Protein AF-A0A7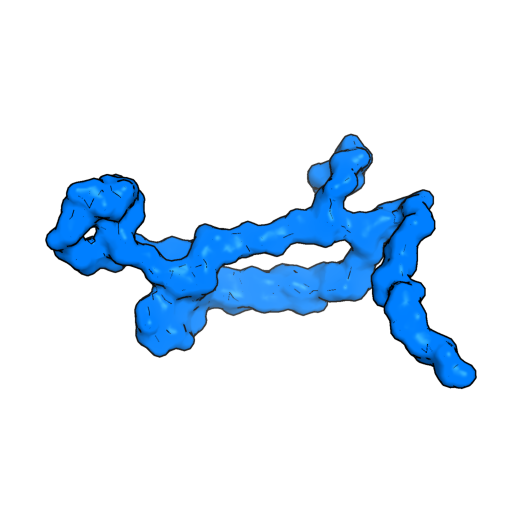W9F2Y2-F1 (afdb_monomer)

Organism: NCBI:txid1843237

Sequence (79 aa):
MLRQMGLPICGMTWYSVTDQIDWDVALRERNGTVNALGLYDLDRNIRSVGSAYRRLIQQWSDTPVLLHGPFSIVGGLES

Structure (mmCIF, N/CA/C/O backbone):
data_AF-A0A7W9F2Y2-F1
#
_entry.id   AF-A0A7W9F2Y2-F1
#
loop_
_atom_site.group_PDB
_atom_site.id
_atom_site.type_symbol
_atom_site.label_atom_id
_atom_site.label_alt_id
_atom_site.label_comp_id
_atom_site.label_asym_id
_atom_site.label_entity_id
_atom_site.label_seq_id
_atom_site.pdbx_PDB_ins_code
_atom_site.Cartn_x
_atom_site.Cartn_y
_atom_site.Cartn_z
_atom_site.occupancy
_atom_site.B_iso_or_equiv
_atom_site.auth_seq_id
_atom_site.auth_comp_id
_atom_site.auth_asym_id
_atom_site.auth_atom_id
_atom_site.pdbx_PDB_model_num
ATOM 1 N N . MET A 1 1 ? 3.454 12.752 -19.005 1.00 61.69 1 MET A N 1
ATOM 2 C CA . MET A 1 1 ? 3.451 14.169 -18.589 1.00 61.69 1 MET A CA 1
ATOM 3 C C . MET A 1 1 ? 4.613 14.530 -17.665 1.00 61.69 1 MET A C 1
ATOM 5 O O . MET A 1 1 ? 5.502 15.197 -18.155 1.00 61.69 1 MET A O 1
ATOM 9 N N . LEU A 1 2 ? 4.724 14.064 -16.412 1.00 69.06 2 LEU A N 1
ATOM 10 C CA . LEU A 1 2 ? 5.798 14.552 -15.512 1.00 69.06 2 LEU A CA 1
ATOM 11 C C . LEU A 1 2 ? 7.237 14.184 -15.937 1.00 69.06 2 LEU A C 1
ATOM 13 O O . LEU A 1 2 ? 8.107 15.047 -15.961 1.00 69.06 2 LEU A O 1
ATOM 17 N N . ARG A 1 3 ? 7.490 12.934 -16.354 1.00 68.12 3 ARG A N 1
ATOM 18 C CA . ARG A 1 3 ? 8.802 12.540 -16.916 1.00 68.12 3 ARG A CA 1
ATOM 19 C C . ARG A 1 3 ? 9.137 13.268 -18.224 1.00 68.12 3 ARG A C 1
ATOM 21 O O . ARG A 1 3 ? 10.295 13.554 -18.492 1.00 68.12 3 ARG A O 1
ATOM 28 N 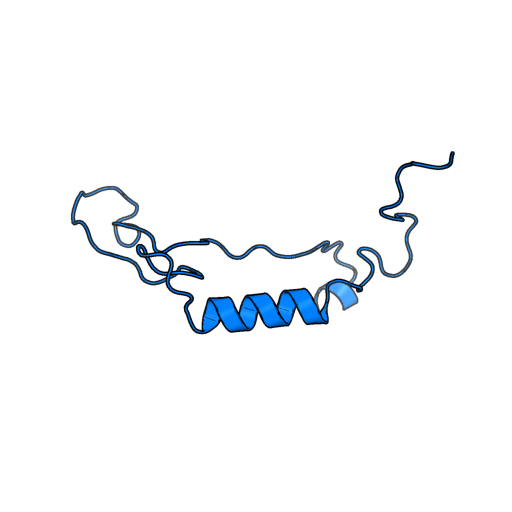N . GLN A 1 4 ? 8.122 13.598 -19.025 1.00 72.31 4 GLN A N 1
ATOM 29 C CA . GLN A 1 4 ? 8.293 14.333 -20.287 1.00 72.31 4 GLN A CA 1
ATOM 30 C C . GLN A 1 4 ? 8.661 15.807 -20.058 1.00 72.31 4 GLN A C 1
ATOM 32 O O . GLN A 1 4 ? 9.169 16.448 -20.967 1.00 72.31 4 GLN A O 1
ATOM 37 N N . MET A 1 5 ? 8.444 16.331 -18.847 1.00 80.88 5 MET A N 1
ATOM 38 C CA . MET A 1 5 ? 8.844 17.683 -18.443 1.00 80.88 5 MET A CA 1
ATOM 39 C C . MET A 1 5 ? 10.291 17.747 -17.917 1.00 80.88 5 MET A C 1
ATOM 41 O O . MET A 1 5 ? 10.705 18.786 -17.415 1.00 80.88 5 MET A O 1
ATOM 45 N N . GLY A 1 6 ? 11.059 16.652 -18.000 1.00 75.88 6 GLY A N 1
ATOM 46 C CA . GLY A 1 6 ? 12.468 16.611 -17.586 1.00 75.88 6 GLY A CA 1
ATOM 47 C C . GLY A 1 6 ? 12.703 16.431 -16.082 1.00 75.88 6 GLY A C 1
ATOM 48 O O . GLY A 1 6 ? 13.845 16.495 -15.638 1.00 75.88 6 GLY A O 1
ATOM 49 N N . LEU A 1 7 ? 11.654 16.183 -15.287 1.00 79.12 7 LEU A N 1
ATOM 50 C CA . LEU A 1 7 ? 11.798 15.908 -13.854 1.00 79.12 7 LEU A CA 1
ATOM 51 C C . LEU A 1 7 ? 12.338 14.480 -13.622 1.00 79.12 7 LEU A C 1
ATOM 53 O O . LEU A 1 7 ? 11.780 13.530 -14.188 1.00 79.12 7 LEU A O 1
ATOM 57 N N . PRO A 1 8 ? 13.368 14.289 -12.770 1.00 76.62 8 PRO A N 1
ATOM 58 C CA . PRO A 1 8 ? 13.988 12.986 -12.520 1.00 76.62 8 PRO A CA 1
ATOM 59 C C . PRO A 1 8 ? 13.130 12.123 -11.579 1.00 76.62 8 PRO A C 1
ATOM 61 O O . PRO A 1 8 ? 13.443 11.929 -10.408 1.00 76.62 8 PRO A O 1
ATOM 64 N N . ILE A 1 9 ? 12.003 11.620 -12.084 1.00 78.56 9 ILE A N 1
ATOM 65 C CA . ILE A 1 9 ? 11.071 10.784 -11.317 1.00 78.56 9 ILE A CA 1
ATOM 66 C C . ILE A 1 9 ? 11.373 9.312 -11.567 1.00 78.56 9 ILE A C 1
ATOM 68 O O . ILE A 1 9 ? 11.069 8.791 -12.639 1.00 78.56 9 ILE A O 1
ATOM 72 N N . CYS A 1 10 ? 11.875 8.613 -10.552 1.00 78.12 10 CYS A N 1
ATOM 73 C CA . CYS A 1 10 ? 12.224 7.196 -10.668 1.00 78.12 10 CYS A CA 1
ATOM 74 C C . CYS A 1 10 ? 11.034 6.246 -10.464 1.00 78.12 10 CYS A C 1
ATOM 76 O O . CYS A 1 10 ? 11.056 5.133 -10.975 1.00 78.12 10 CYS A O 1
ATOM 78 N N . GLY A 1 11 ? 9.966 6.687 -9.794 1.00 81.25 11 GLY A N 1
ATOM 79 C CA . GLY A 1 11 ? 8.793 5.860 -9.508 1.00 81.25 11 GLY A CA 1
ATOM 80 C C . GLY A 1 11 ? 7.776 6.572 -8.618 1.00 81.25 11 GLY A C 1
ATOM 81 O O . GLY A 1 11 ? 7.867 7.781 -8.407 1.00 81.25 11 GLY A O 1
ATOM 82 N N . MET A 1 12 ? 6.810 5.812 -8.102 1.00 87.31 12 MET A N 1
ATOM 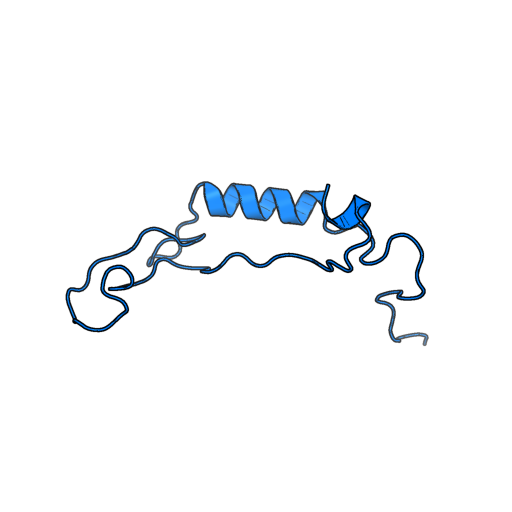83 C CA . MET A 1 12 ? 5.839 6.270 -7.107 1.00 87.31 12 MET A CA 1
ATOM 84 C C . MET A 1 12 ? 5.540 5.155 -6.101 1.00 87.31 12 MET A C 1
ATOM 86 O O . MET A 1 12 ? 5.585 3.975 -6.453 1.00 87.31 12 MET A O 1
ATOM 90 N N . THR A 1 13 ? 5.142 5.535 -4.891 1.00 92.12 13 THR A N 1
ATOM 91 C CA . THR A 1 13 ? 4.693 4.606 -3.849 1.00 92.12 13 THR A CA 1
ATOM 92 C C . THR A 1 13 ? 3.268 4.948 -3.450 1.00 92.12 13 THR A C 1
ATOM 94 O O . THR A 1 13 ? 2.941 6.122 -3.281 1.00 92.12 13 THR A O 1
ATOM 97 N N . TRP A 1 14 ? 2.427 3.928 -3.275 1.00 95.94 14 TRP A N 1
ATOM 98 C CA . TRP A 1 14 ? 1.120 4.103 -2.650 1.00 95.94 14 TRP A CA 1
ATOM 99 C C . TRP A 1 14 ? 1.257 4.030 -1.131 1.00 95.94 14 TRP A C 1
ATOM 101 O O . TRP A 1 14 ? 1.746 3.032 -0.599 1.00 95.94 14 TRP A O 1
ATOM 111 N N . TYR A 1 15 ? 0.806 5.068 -0.432 1.00 95.12 15 TYR A N 1
ATOM 112 C CA . TYR A 1 15 ? 0.665 5.038 1.017 1.00 95.12 15 TYR A CA 1
ATOM 113 C C . TYR A 1 15 ? -0.829 4.971 1.363 1.00 95.12 15 TYR A C 1
ATOM 115 O O . TYR A 1 15 ? -1.570 5.879 0.999 1.00 95.12 15 TYR A O 1
ATOM 123 N N . SER A 1 16 ? -1.327 3.930 2.029 1.00 95.44 16 SER A N 1
ATOM 124 C CA . SER A 1 16 ? -0.636 2.801 2.684 1.00 95.44 16 SER A CA 1
ATOM 125 C C . SER A 1 16 ? -0.959 1.443 2.047 1.00 95.44 16 SER A C 1
ATOM 127 O O . SER A 1 16 ? -1.878 1.302 1.241 1.00 95.44 16 SER A O 1
ATOM 129 N N . VAL A 1 17 ? -0.202 0.405 2.420 1.00 97.38 17 VAL A N 1
ATOM 130 C CA . VAL A 1 17 ? -0.488 -0.974 1.985 1.00 97.38 17 VAL A CA 1
ATOM 131 C C . VAL A 1 17 ? -1.809 -1.472 2.573 1.00 97.38 17 VAL A C 1
ATOM 133 O O . VAL A 1 17 ? -2.605 -2.047 1.839 1.00 97.38 17 VAL A O 1
ATOM 136 N N . THR A 1 18 ? -2.065 -1.222 3.856 1.00 98.25 18 THR A N 1
ATOM 137 C CA . THR A 1 18 ? -3.306 -1.594 4.556 1.00 98.25 18 THR A CA 1
ATOM 138 C C . THR A 1 18 ? -4.106 -0.364 4.958 1.00 98.25 18 THR A C 1
ATOM 140 O O . THR A 1 18 ? -3.557 0.738 5.002 1.00 98.25 18 THR A O 1
ATOM 143 N N . ASP A 1 19 ? -5.379 -0.547 5.294 1.00 98.00 19 ASP A N 1
ATOM 144 C CA . ASP A 1 19 ? -6.190 0.481 5.949 1.00 98.00 19 ASP A CA 1
ATOM 145 C C . ASP A 1 19 ? -5.533 0.993 7.241 1.00 98.00 19 ASP A C 1
ATOM 147 O O . ASP A 1 19 ? -4.681 0.333 7.847 1.00 98.00 19 ASP A O 1
ATOM 151 N N . GLN A 1 20 ? -5.920 2.201 7.644 1.00 97.75 20 GLN A N 1
ATOM 152 C CA . GLN A 1 20 ? -5.354 2.899 8.798 1.00 97.75 20 GLN A CA 1
ATOM 153 C C . GLN A 1 20 ? -6.417 3.063 9.880 1.00 97.75 20 GLN A C 1
ATOM 155 O O . GLN A 1 20 ? -7.605 3.127 9.577 1.00 97.75 20 GLN A O 1
ATOM 160 N N . ILE A 1 21 ? -6.005 3.144 11.141 1.00 97.81 21 ILE A N 1
ATOM 161 C CA . ILE A 1 21 ? -6.916 3.365 12.270 1.00 97.81 21 ILE A CA 1
ATOM 162 C C . ILE A 1 21 ? -6.727 4.798 12.765 1.00 97.81 21 ILE A C 1
ATOM 164 O O . ILE A 1 21 ? -5.589 5.241 12.899 1.00 97.81 21 ILE A O 1
ATOM 168 N N . ASP A 1 22 ? -7.834 5.500 13.015 1.00 97.38 22 ASP A N 1
ATOM 169 C CA . ASP A 1 22 ? -7.881 6.843 13.616 1.00 97.38 22 ASP A CA 1
ATOM 170 C C . ASP A 1 22 ? -7.064 7.913 12.855 1.00 97.38 22 ASP A C 1
ATOM 172 O O . ASP A 1 22 ? -6.582 8.900 13.421 1.00 97.38 22 ASP A O 1
ATOM 176 N N . TRP A 1 23 ? -6.890 7.729 11.542 1.00 96.38 23 TRP A N 1
ATOM 177 C CA . TRP A 1 23 ? -6.141 8.657 10.688 1.00 96.38 23 TRP A CA 1
ATOM 178 C C . TRP A 1 23 ? -6.897 9.9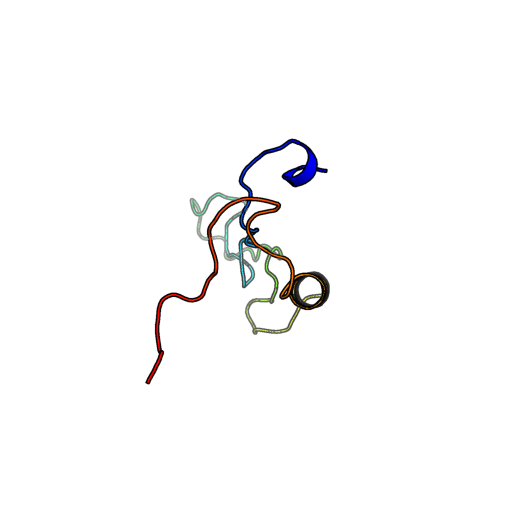68 10.437 1.00 96.38 23 TRP A C 1
ATOM 180 O O . TRP A 1 23 ? -6.286 11.029 10.321 1.00 96.38 23 TRP A O 1
ATOM 190 N N . ASP A 1 24 ? -8.225 9.909 10.427 1.00 96.62 24 ASP A N 1
ATOM 191 C CA . ASP A 1 24 ? -9.148 11.044 10.356 1.00 96.62 24 ASP A CA 1
ATOM 192 C C . ASP A 1 24 ? -8.970 12.033 11.518 1.00 96.62 24 ASP A C 1
ATOM 194 O O . ASP A 1 24 ? -9.109 13.241 11.329 1.00 96.62 24 ASP A O 1
ATOM 198 N N . VAL A 1 25 ? -8.566 11.539 12.692 1.00 97.00 25 VAL A N 1
ATOM 199 C CA . VAL A 1 25 ? -8.250 12.352 13.880 1.00 97.00 25 VAL A CA 1
ATOM 200 C C . VAL A 1 25 ? -6.744 12.533 14.095 1.00 97.00 25 VAL A C 1
ATOM 202 O O . VAL A 1 25 ? -6.301 12.963 15.163 1.00 97.00 25 VAL A O 1
ATOM 205 N N . ALA A 1 26 ? -5.932 12.221 13.080 1.00 96.31 26 ALA A N 1
ATOM 206 C CA . ALA A 1 26 ? -4.472 12.282 13.124 1.00 96.31 26 ALA A CA 1
ATOM 207 C C . ALA A 1 26 ? -3.873 11.557 14.345 1.00 96.31 26 ALA A C 1
ATOM 209 O O . ALA A 1 26 ? -2.925 12.051 14.959 1.00 96.31 26 ALA A O 1
ATOM 210 N N . LEU A 1 27 ? -4.445 10.401 14.707 1.00 95.94 27 LEU A N 1
ATOM 211 C CA . LEU A 1 27 ? -4.006 9.555 15.822 1.00 95.94 27 LEU A CA 1
ATOM 212 C C . LEU A 1 27 ? -4.081 10.232 17.210 1.00 95.94 27 LEU A C 1
ATOM 214 O O . LEU A 1 27 ? -3.442 9.768 18.154 1.00 95.94 27 LEU A O 1
ATOM 218 N N . ARG A 1 28 ? -4.823 11.342 17.353 1.00 97.62 28 ARG A N 1
ATOM 219 C CA . ARG A 1 28 ? -4.934 12.099 18.619 1.00 97.62 28 ARG A CA 1
ATOM 220 C C . ARG A 1 28 ? -5.897 11.479 19.624 1.00 97.62 28 ARG A C 1
ATOM 222 O O . ARG A 1 28 ? -5.777 11.726 20.821 1.00 97.62 28 ARG A O 1
ATOM 229 N N . GLU A 1 29 ? -6.843 10.696 19.132 1.00 96.69 29 GLU A N 1
ATOM 230 C CA . GLU A 1 29 ? -7.883 10.037 19.911 1.00 96.69 29 GLU A CA 1
ATOM 231 C C . GLU A 1 29 ? -7.901 8.552 19.557 1.00 96.69 29 GLU A C 1
ATOM 233 O O . GLU A 1 29 ? -7.490 8.165 18.463 1.00 96.69 29 GLU A O 1
ATOM 238 N N . ARG A 1 30 ? -8.372 7.715 20.486 1.00 96.12 30 ARG A N 1
ATOM 239 C CA . ARG A 1 30 ? -8.492 6.268 20.282 1.00 96.12 30 ARG A CA 1
ATOM 240 C C . ARG A 1 30 ? -9.952 5.908 20.021 1.00 96.12 30 ARG A C 1
ATOM 242 O O . ARG A 1 30 ? -10.630 5.408 20.919 1.00 96.12 30 ARG A O 1
ATOM 249 N N . ASN A 1 31 ? -10.410 6.169 18.803 1.00 97.19 31 ASN A N 1
ATOM 250 C CA . ASN A 1 31 ? -11.798 5.945 18.396 1.00 97.19 31 ASN A CA 1
ATOM 251 C C . ASN A 1 31 ? -11.988 4.562 17.749 1.00 97.19 31 ASN A C 1
ATOM 253 O O . ASN A 1 31 ? -13.093 4.022 17.765 1.00 97.19 31 ASN A O 1
ATOM 257 N N . GLY A 1 32 ? -10.911 3.945 17.250 1.00 97.38 32 GLY A N 1
ATOM 258 C CA . GLY A 1 32 ? -10.963 2.667 16.541 1.00 97.38 32 GLY A CA 1
ATOM 259 C C . GLY A 1 32 ? -11.568 2.774 15.138 1.00 97.38 32 GLY A C 1
ATOM 260 O O . GLY A 1 32 ? -11.960 1.759 14.563 1.00 97.38 32 GLY A O 1
ATOM 261 N N . THR A 1 33 ? -11.654 3.982 14.581 1.00 98.12 33 THR A N 1
ATOM 262 C CA . THR A 1 33 ? -12.247 4.240 13.269 1.00 98.12 33 THR A CA 1
ATOM 263 C C . THR A 1 33 ? -11.319 3.740 12.170 1.00 98.12 33 THR A C 1
ATOM 265 O O . THR A 1 33 ? -10.179 4.189 12.034 1.00 98.12 33 THR A O 1
ATOM 268 N N . VAL A 1 34 ? -11.813 2.822 11.339 1.00 98.00 34 VAL A N 1
ATOM 269 C CA . VAL A 1 34 ? -11.064 2.320 10.183 1.00 98.00 34 VAL A CA 1
ATOM 270 C C . VAL A 1 34 ? -11.198 3.291 9.013 1.00 98.00 34 VAL A C 1
ATOM 272 O O . VAL A 1 34 ? -12.288 3.550 8.507 1.00 98.00 34 VAL A O 1
ATOM 275 N N . ASN A 1 35 ? -10.059 3.779 8.540 1.00 97.69 35 ASN A N 1
ATOM 276 C CA . ASN A 1 35 ? -9.910 4.608 7.357 1.00 97.69 35 ASN A CA 1
ATOM 277 C C . ASN A 1 35 ? -9.526 3.716 6.166 1.00 97.69 35 ASN A C 1
ATOM 279 O O . ASN A 1 35 ? -8.378 3.277 6.039 1.00 97.69 35 ASN A O 1
ATOM 283 N N . ALA A 1 36 ? -10.507 3.455 5.297 1.00 96.81 36 ALA A N 1
ATOM 284 C CA . ALA A 1 36 ? -10.462 2.507 4.177 1.00 96.81 36 ALA A CA 1
ATOM 285 C C . ALA A 1 36 ? -9.628 2.982 2.962 1.00 96.81 36 ALA A C 1
ATOM 287 O O . ALA A 1 36 ? -10.124 3.043 1.836 1.00 96.81 36 ALA A O 1
ATOM 288 N N . LEU A 1 37 ? -8.377 3.382 3.202 1.00 96.19 37 LEU A N 1
ATOM 289 C CA . LEU A 1 37 ? -7.488 4.038 2.232 1.00 96.19 37 LEU A CA 1
ATOM 290 C C . LEU A 1 37 ? -6.327 3.138 1.758 1.00 96.19 37 LEU A C 1
ATOM 292 O O . LEU A 1 37 ? -5.484 3.576 0.969 1.00 96.19 37 LEU A O 1
ATOM 296 N N . GLY A 1 38 ? -6.260 1.892 2.237 1.00 97.75 38 GLY A N 1
ATOM 297 C CA . GLY A 1 38 ? -5.205 0.946 1.888 1.00 97.75 38 GLY A CA 1
ATOM 298 C C . GLY A 1 38 ? -5.343 0.342 0.489 1.00 97.75 38 GLY A C 1
ATOM 299 O O . GLY A 1 38 ? -6.398 0.387 -0.145 1.00 97.75 38 GLY A O 1
ATOM 300 N N . LEU A 1 39 ? -4.276 -0.307 0.012 1.00 98.50 39 LEU A N 1
ATOM 301 C CA . LEU A 1 39 ? -4.377 -1.263 -1.103 1.00 98.50 39 LEU A CA 1
ATOM 302 C C . LEU A 1 39 ? -5.112 -2.549 -0.687 1.00 98.50 39 LEU A C 1
ATOM 304 O O . LEU A 1 39 ? -5.737 -3.209 -1.521 1.00 98.50 39 LEU A O 1
ATOM 308 N N . TYR A 1 40 ? -5.030 -2.879 0.599 1.00 98.62 40 TYR A N 1
ATOM 309 C CA . TYR A 1 40 ? -5.692 -3.982 1.279 1.00 98.62 40 TYR A CA 1
ATOM 310 C C . TYR A 1 40 ? -6.479 -3.451 2.478 1.00 98.62 40 TYR A C 1
ATOM 312 O O . TYR A 1 40 ? -6.119 -2.422 3.053 1.00 98.62 40 TYR A O 1
ATOM 320 N N . ASP A 1 41 ? -7.526 -4.162 2.877 1.00 98.38 41 ASP A N 1
ATOM 321 C CA . ASP A 1 41 ? -8.149 -3.938 4.182 1.00 98.38 41 ASP A CA 1
ATOM 322 C C . ASP A 1 41 ? -7.285 -4.491 5.340 1.00 98.38 41 ASP A C 1
ATOM 324 O O . ASP A 1 41 ? -6.165 -4.976 5.132 1.00 98.38 41 ASP A O 1
ATOM 328 N N .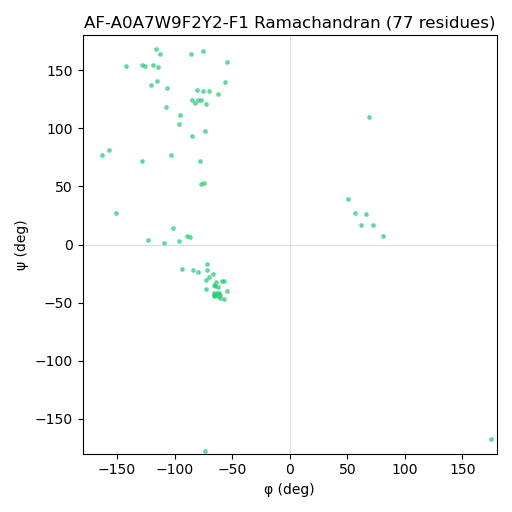 LEU A 1 42 ? -7.783 -4.389 6.577 1.00 98.00 42 LEU A N 1
ATOM 329 C CA . LEU A 1 42 ? -7.077 -4.883 7.770 1.00 98.00 42 LEU A CA 1
ATOM 330 C C . LEU A 1 42 ? -6.945 -6.417 7.809 1.00 98.00 42 LEU A C 1
ATOM 332 O O . LEU A 1 42 ? -5.981 -6.925 8.383 1.00 98.00 42 LEU A O 1
ATOM 336 N N . ASP A 1 43 ? -7.845 -7.139 7.142 1.00 98.12 43 ASP A N 1
ATOM 337 C CA . ASP A 1 43 ? -7.843 -8.603 7.034 1.00 98.12 43 ASP A CA 1
ATOM 338 C C . ASP A 1 43 ? -7.025 -9.107 5.832 1.00 98.12 43 ASP A C 1
ATOM 340 O O . ASP A 1 43 ? -6.974 -10.306 5.555 1.00 98.12 43 ASP A O 1
ATOM 344 N N . ARG A 1 44 ? -6.315 -8.200 5.143 1.00 96.69 44 ARG A N 1
ATOM 345 C CA . ARG A 1 44 ? -5.474 -8.475 3.966 1.00 96.69 44 ARG A CA 1
ATOM 346 C C . ARG A 1 44 ? -6.262 -8.931 2.738 1.00 96.69 44 ARG A C 1
ATOM 348 O O . ARG A 1 44 ? -5.693 -9.569 1.849 1.00 96.69 44 ARG A O 1
ATOM 355 N N . ASN A 1 45 ? -7.527 -8.544 2.620 1.00 98.19 45 ASN A N 1
ATOM 356 C CA . ASN A 1 45 ? -8.258 -8.678 1.368 1.00 98.19 45 ASN A CA 1
ATOM 357 C C . ASN A 1 45 ? -7.893 -7.520 0.438 1.00 98.19 45 ASN A C 1
ATOM 359 O O . ASN A 1 45 ? -7.852 -6.353 0.835 1.00 98.19 45 ASN A O 1
ATOM 363 N N . ILE A 1 46 ? -7.599 -7.844 -0.822 1.00 98.19 46 ILE A N 1
ATOM 364 C CA . ILE A 1 46 ? -7.206 -6.844 -1.814 1.00 98.19 46 ILE A CA 1
ATOM 365 C C . ILE A 1 46 ? -8.398 -5.958 -2.191 1.00 98.19 46 ILE A C 1
ATOM 367 O O . ILE A 1 46 ? -9.477 -6.449 -2.523 1.00 98.19 46 ILE A O 1
ATOM 371 N N . ARG A 1 47 ? -8.195 -4.639 -2.201 1.00 97.94 47 ARG A N 1
ATOM 372 C CA . ARG A 1 47 ? -9.184 -3.674 -2.700 1.00 97.94 47 ARG A CA 1
ATOM 373 C C . ARG A 1 47 ? -9.051 -3.502 -4.217 1.00 97.94 47 ARG A C 1
ATOM 375 O O . ARG A 1 47 ? -8.027 -3.830 -4.824 1.00 97.94 47 ARG A O 1
ATOM 382 N N . SER A 1 48 ? -10.069 -2.922 -4.853 1.00 97.88 48 SER A N 1
ATOM 383 C CA . SER A 1 48 ? -10.040 -2.605 -6.292 1.00 97.88 48 SER A CA 1
ATOM 384 C C . SER A 1 48 ? -8.817 -1.759 -6.678 1.00 97.88 48 SER A C 1
ATOM 386 O O . SER A 1 48 ? -8.165 -2.036 -7.686 1.00 97.88 48 SER A O 1
ATOM 388 N N . VAL A 1 49 ? -8.441 -0.794 -5.831 1.00 97.44 49 VAL A N 1
ATOM 389 C CA . VAL A 1 49 ? -7.235 0.029 -6.005 1.00 97.44 49 VAL A CA 1
ATOM 390 C C . VAL A 1 49 ? -5.941 -0.788 -5.916 1.00 97.44 49 VAL A C 1
ATOM 392 O O . VAL A 1 49 ? -5.030 -0.554 -6.704 1.00 97.44 49 VAL A O 1
ATOM 395 N N . GLY A 1 50 ? -5.878 -1.813 -5.058 1.00 97.81 50 GLY A N 1
ATOM 396 C CA . GLY A 1 50 ? -4.766 -2.767 -4.999 1.00 97.81 50 GLY A CA 1
ATOM 397 C C . GLY A 1 50 ? -4.578 -3.525 -6.310 1.00 97.81 50 GLY A C 1
ATOM 398 O O . GLY A 1 50 ? -3.462 -3.644 -6.819 1.00 97.81 50 GLY A O 1
ATOM 399 N N . SER A 1 51 ? -5.683 -3.969 -6.912 1.00 98.12 51 SER A N 1
ATOM 400 C CA . SER A 1 51 ? -5.662 -4.637 -8.219 1.00 98.12 51 SER A CA 1
ATOM 401 C C . SER A 1 51 ? -5.217 -3.692 -9.340 1.00 98.12 51 SER A C 1
ATOM 403 O O . SER A 1 51 ? -4.404 -4.068 -10.188 1.00 98.12 51 SER A O 1
ATOM 405 N N . ALA A 1 52 ? -5.695 -2.444 -9.326 1.00 97.38 52 ALA A N 1
ATOM 406 C CA . ALA A 1 52 ? -5.280 -1.422 -10.283 1.00 97.38 52 ALA A CA 1
ATOM 407 C C . ALA A 1 52 ? -3.790 -1.066 -10.139 1.00 97.38 52 ALA A C 1
ATOM 409 O O . ALA A 1 52 ? -3.078 -0.995 -11.140 1.00 97.38 52 ALA A O 1
ATOM 410 N N . TYR A 1 53 ? -3.298 -0.913 -8.907 1.00 96.44 53 TYR A N 1
ATOM 411 C CA . TYR A 1 53 ? -1.893 -0.629 -8.623 1.00 96.44 53 TYR A CA 1
ATOM 412 C C . TYR A 1 53 ? -0.979 -1.774 -9.074 1.00 96.44 53 TYR A C 1
ATOM 414 O O . TYR A 1 53 ? 0.035 -1.532 -9.726 1.00 96.44 53 TYR A O 1
ATOM 422 N N . ARG A 1 54 ? -1.378 -3.033 -8.840 1.00 95.81 54 ARG A N 1
ATOM 423 C CA . ARG A 1 54 ? -0.666 -4.210 -9.362 1.00 95.81 54 ARG A CA 1
ATOM 424 C C . ARG A 1 54 ? -0.557 -4.177 -10.886 1.00 95.81 54 ARG A C 1
ATOM 426 O O . ARG A 1 54 ? 0.528 -4.395 -11.419 1.00 95.81 54 ARG A O 1
ATOM 433 N N . ARG A 1 55 ? -1.660 -3.883 -11.582 1.00 96.00 55 ARG A N 1
ATOM 434 C CA . ARG A 1 55 ? -1.670 -3.757 -13.047 1.00 96.00 55 ARG A CA 1
ATOM 435 C C . ARG A 1 55 ? -0.749 -2.632 -13.519 1.00 96.00 55 ARG A C 1
A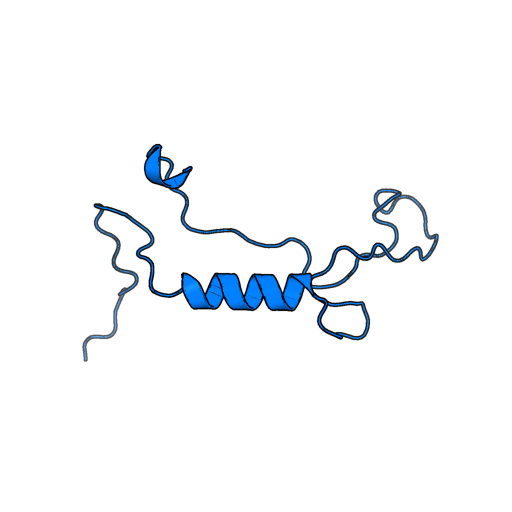TOM 437 O O . ARG A 1 55 ? -0.026 -2.817 -14.492 1.00 96.00 55 ARG A O 1
ATOM 444 N N . LEU A 1 56 ? -0.756 -1.494 -12.826 1.00 93.25 56 LEU A N 1
ATOM 445 C CA . LEU A 1 56 ? 0.120 -0.366 -13.133 1.00 93.25 56 LEU A CA 1
ATOM 446 C C . LEU A 1 56 ? 1.595 -0.746 -12.963 1.00 93.25 56 LEU A C 1
ATOM 448 O O . LEU A 1 56 ? 2.388 -0.473 -13.848 1.00 93.25 56 LEU A O 1
ATOM 452 N N . ILE A 1 57 ? 1.979 -1.443 -11.894 1.00 92.00 57 ILE A N 1
ATOM 453 C CA . ILE A 1 57 ? 3.368 -1.908 -11.746 1.00 92.00 57 ILE A CA 1
ATOM 454 C C . ILE A 1 57 ? 3.755 -2.851 -12.893 1.00 92.00 57 ILE A C 1
ATOM 456 O O . ILE A 1 57 ? 4.807 -2.674 -13.496 1.00 92.00 57 ILE A O 1
ATOM 460 N N . GLN A 1 58 ? 2.894 -3.813 -13.236 1.00 92.50 58 GLN A N 1
ATOM 461 C CA . GLN A 1 58 ? 3.159 -4.780 -14.309 1.00 92.50 58 GLN A CA 1
ATOM 462 C C . GLN A 1 58 ? 3.320 -4.127 -15.686 1.00 92.50 58 GLN A C 1
ATOM 464 O O . GLN A 1 58 ? 4.120 -4.582 -16.490 1.00 92.50 58 GLN A O 1
ATOM 469 N N . GLN A 1 59 ? 2.561 -3.072 -15.977 1.00 90.19 59 GLN A N 1
ATOM 470 C CA . GLN A 1 59 ? 2.641 -2.381 -17.266 1.00 90.19 59 GLN A CA 1
ATOM 471 C C . GLN A 1 59 ? 3.923 -1.559 -17.437 1.00 90.19 59 GLN A C 1
ATOM 473 O O . GLN A 1 59 ? 4.291 -1.243 -18.564 1.00 90.19 59 GLN A O 1
ATOM 478 N N . TRP A 1 60 ? 4.573 -1.183 -16.335 1.00 84.56 60 TRP A N 1
ATOM 479 C CA . TRP A 1 60 ? 5.677 -0.224 -16.340 1.00 84.56 60 TRP A CA 1
ATOM 480 C C . TRP A 1 60 ? 6.970 -0.788 -15.737 1.00 84.56 60 TRP A C 1
ATOM 482 O O . TRP A 1 60 ? 7.956 -0.056 -15.662 1.00 84.56 60 TRP A O 1
ATOM 492 N N . SER A 1 61 ? 7.000 -2.069 -15.350 1.00 83.19 61 SER A N 1
ATOM 493 C CA . SER A 1 61 ? 8.172 -2.731 -14.752 1.00 83.19 61 SER A CA 1
ATOM 494 C C . SER A 1 61 ? 9.413 -2.675 -15.636 1.00 83.19 61 SER A C 1
ATOM 496 O O . SER A 1 61 ? 10.524 -2.579 -15.126 1.00 83.19 61 SER A O 1
ATOM 498 N N . ASP A 1 62 ? 9.211 -2.669 -16.952 1.00 81.31 62 ASP A N 1
ATOM 499 C CA . ASP A 1 62 ? 10.290 -2.718 -17.940 1.00 81.31 62 ASP A CA 1
ATOM 500 C C . ASP A 1 62 ? 10.674 -1.314 -18.439 1.00 81.31 62 ASP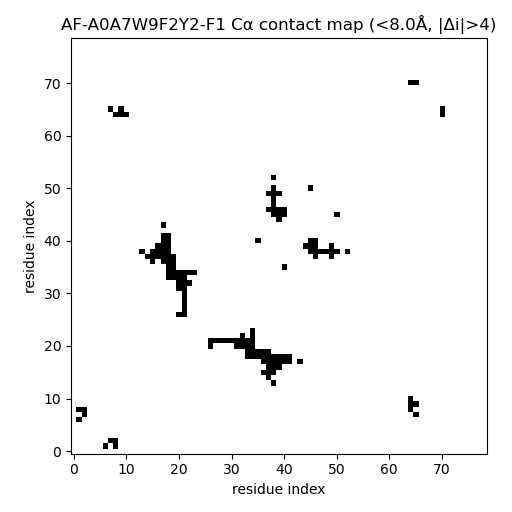 A C 1
ATOM 502 O O . ASP A 1 62 ? 11.509 -1.156 -19.329 1.00 81.31 62 ASP A O 1
ATOM 506 N N . THR A 1 63 ? 10.053 -0.264 -17.885 1.00 76.06 63 THR A N 1
ATOM 507 C CA . THR A 1 63 ? 10.336 1.119 -18.280 1.00 76.06 63 THR A CA 1
ATOM 508 C C . THR A 1 63 ? 11.653 1.587 -17.656 1.00 76.06 63 THR A C 1
ATOM 510 O O . THR A 1 63 ? 11.771 1.600 -16.427 1.00 76.06 63 THR A O 1
ATOM 513 N N . PRO A 1 64 ? 12.623 2.065 -18.458 1.00 71.56 64 PRO A N 1
ATOM 514 C CA . PRO A 1 64 ? 13.877 2.596 -17.940 1.00 71.56 64 PRO A CA 1
ATOM 515 C C . PRO A 1 64 ? 13.654 3.737 -16.943 1.00 71.56 64 PRO A C 1
ATOM 517 O O . PRO A 1 64 ? 12.800 4.611 -17.129 1.00 71.56 64 PRO A O 1
ATOM 520 N N . VAL A 1 65 ? 14.448 3.760 -15.873 1.00 68.06 65 VAL A N 1
ATOM 521 C CA . VAL A 1 65 ? 14.381 4.814 -14.848 1.00 68.06 65 VAL A CA 1
ATOM 522 C C . VAL A 1 65 ? 14.793 6.175 -15.423 1.00 68.06 65 VAL A C 1
ATOM 524 O O . VAL A 1 65 ? 14.177 7.185 -15.088 1.00 68.06 65 VAL A O 1
ATOM 527 N N . LEU A 1 66 ? 15.756 6.200 -16.348 1.00 65.69 66 LEU A N 1
ATOM 528 C CA . LEU A 1 66 ? 16.198 7.399 -17.062 1.00 65.69 66 LEU A CA 1
ATOM 529 C C . LEU A 1 66 ? 15.898 7.287 -18.559 1.00 65.69 66 LEU A C 1
ATOM 531 O O . LEU A 1 66 ? 16.087 6.232 -19.155 1.00 65.69 66 LEU A O 1
ATOM 535 N N . LEU A 1 67 ? 15.475 8.399 -19.169 1.00 57.00 67 LEU A N 1
ATOM 536 C CA . LEU A 1 67 ? 15.178 8.467 -20.603 1.00 57.00 67 LEU A CA 1
ATOM 537 C C . LEU A 1 67 ? 16.466 8.448 -21.457 1.00 57.00 67 LEU A C 1
ATOM 539 O O . LEU A 1 67 ? 16.482 7.788 -22.489 1.00 57.00 67 LEU A O 1
ATOM 543 N N . HIS A 1 68 ? 17.540 9.130 -21.010 1.00 54.25 68 HIS A N 1
ATOM 544 C CA . HIS A 1 68 ? 18.808 9.313 -21.755 1.00 54.25 68 HIS A CA 1
ATOM 545 C C . HIS A 1 68 ? 20.078 9.482 -20.873 1.00 54.25 68 HIS A C 1
ATOM 547 O O . HIS A 1 68 ? 21.026 10.145 -21.284 1.00 54.25 68 HIS A O 1
ATOM 553 N N . GLY A 1 69 ? 20.121 8.939 -19.650 1.00 52.19 69 GLY A N 1
ATOM 554 C CA . GLY A 1 69 ? 21.273 9.079 -18.734 1.00 52.19 69 GLY A CA 1
ATOM 555 C C . GLY A 1 69 ? 21.914 7.734 -18.368 1.00 52.19 69 GLY A C 1
ATOM 556 O O . GLY A 1 69 ? 21.214 6.720 -18.412 1.00 52.19 69 GLY A O 1
ATOM 557 N N . PRO A 1 70 ? 23.211 7.686 -17.997 1.00 48.00 70 PRO A N 1
ATOM 558 C CA . PRO A 1 70 ? 23.865 6.438 -17.630 1.00 48.00 70 PRO A CA 1
ATOM 559 C C . PRO A 1 70 ? 23.363 6.004 -16.252 1.00 48.00 70 PRO A C 1
ATOM 561 O O . PRO A 1 70 ? 23.823 6.510 -15.239 1.00 48.00 70 PRO A O 1
ATOM 564 N N . PHE A 1 71 ? 22.390 5.098 -16.211 1.00 49.25 71 PHE A N 1
ATOM 565 C CA . PHE A 1 71 ? 22.079 4.305 -15.022 1.00 49.25 71 PHE A CA 1
ATOM 566 C C . PHE A 1 71 ? 21.362 3.028 -15.464 1.00 49.25 71 PHE A C 1
ATOM 568 O O . PHE A 1 71 ? 20.135 2.919 -15.459 1.00 49.25 71 PHE A O 1
ATOM 575 N N . SER A 1 72 ? 22.157 2.054 -15.900 1.00 47.34 72 SER A N 1
ATOM 576 C CA . SER A 1 72 ? 21.764 0.653 -15.843 1.00 47.34 72 SER A CA 1
ATOM 577 C C . SER A 1 72 ? 21.563 0.287 -14.368 1.00 47.34 72 SER A C 1
ATOM 579 O O . SER A 1 72 ? 22.456 0.501 -13.550 1.00 47.34 72 SER A O 1
ATOM 581 N N . ILE A 1 73 ? 20.428 -0.316 -14.000 1.00 48.84 73 ILE A N 1
ATOM 582 C CA . ILE A 1 73 ? 20.320 -1.058 -12.726 1.00 48.84 73 ILE A CA 1
ATOM 583 C C . ILE A 1 73 ? 21.007 -2.420 -12.910 1.00 48.84 73 ILE A C 1
ATOM 585 O O . ILE A 1 73 ? 20.428 -3.478 -12.710 1.00 48.84 73 ILE A O 1
ATOM 589 N N . VAL A 1 74 ? 22.250 -2.395 -13.385 1.00 43.75 74 VAL A N 1
ATOM 590 C CA . VAL A 1 74 ? 23.127 -3.562 -13.466 1.00 43.75 74 VAL A CA 1
ATOM 591 C C . VAL A 1 74 ? 24.428 -3.147 -12.805 1.00 43.75 74 VAL A C 1
ATOM 593 O O . VAL A 1 74 ? 25.435 -2.867 -13.445 1.00 43.75 74 VAL A O 1
ATOM 596 N N . GLY A 1 75 ? 24.362 -3.028 -11.484 1.00 39.34 75 GLY A N 1
ATOM 597 C CA . GLY A 1 75 ? 25.540 -3.111 -10.643 1.00 39.34 75 GLY A CA 1
ATOM 598 C C . GLY A 1 75 ? 25.807 -4.581 -10.353 1.00 39.34 75 GLY A C 1
ATOM 599 O O . GLY A 1 75 ? 25.224 -5.112 -9.418 1.00 39.34 75 GLY A O 1
ATOM 600 N N . GLY A 1 76 ? 26.662 -5.198 -11.174 1.00 41.38 76 GLY A N 1
ATOM 601 C CA . GLY A 1 76 ? 27.498 -6.349 -10.827 1.00 41.38 76 GLY A CA 1
ATOM 602 C C . GLY A 1 76 ? 26.807 -7.688 -10.567 1.00 41.38 76 GLY A C 1
ATOM 603 O O . GLY A 1 76 ? 26.225 -7.896 -9.513 1.00 41.38 76 GLY A O 1
ATOM 604 N N . LEU A 1 77 ? 26.999 -8.626 -11.493 1.00 39.06 77 LEU A N 1
ATOM 605 C CA . LEU A 1 77 ? 27.596 -9.945 -11.242 1.00 39.06 77 LEU A CA 1
ATOM 606 C C . LEU A 1 77 ? 28.000 -10.489 -12.621 1.00 39.06 77 LEU A C 1
ATOM 608 O O . LEU A 1 77 ? 27.293 -11.289 -13.227 1.00 39.06 77 LEU A O 1
ATOM 612 N N . GLU A 1 78 ? 29.111 -9.974 -13.146 1.00 39.62 78 GLU A N 1
ATOM 613 C CA . GLU A 1 78 ? 29.876 -10.722 -14.142 1.00 39.62 78 GLU A CA 1
ATOM 614 C C . GLU A 1 78 ? 30.713 -11.755 -13.376 1.00 39.62 78 GLU A C 1
ATOM 616 O O . GLU A 1 78 ? 31.413 -11.406 -12.421 1.00 39.62 78 GLU A O 1
ATOM 621 N N . SER A 1 79 ? 30.547 -13.024 -13.751 1.00 39.50 79 SER A N 1
ATOM 622 C CA . SER A 1 79 ? 31.412 -14.154 -13.395 1.00 39.50 79 SER A CA 1
ATOM 623 C C . SER A 1 79 ? 32.569 -14.267 -14.373 1.00 39.50 79 SER A C 1
ATOM 625 O O . SER A 1 79 ? 32.261 -14.18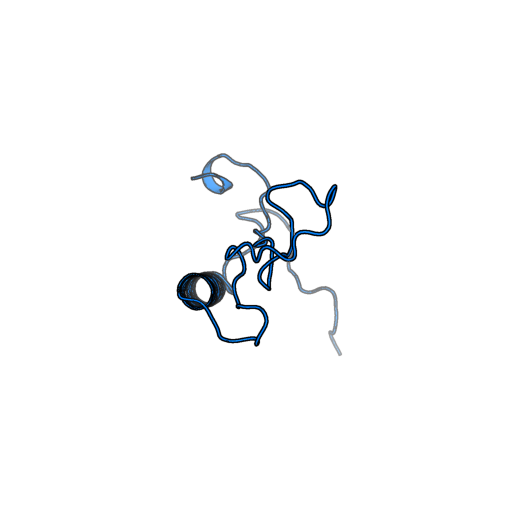8 -15.585 1.00 39.50 79 SER A O 1
#

Foldseek 3Di:
DVVVVVDQDQDDDQPDQEWDACVVVPPPDRPRDTHHRHCAYPVRHGDPVVVVVVVVCVVCVPPDSHPDDPDDPDDDDDD

Mean predicted aligned error: 8.38 Å

Secondary structure (DSSP, 8-state):
-TGGGT--------S-SB-EESTTTTTSS----EE--SSB-TT-PBPHHHHHHHHHHHHHTTS-S-SSSS--S------

Nearest PDB structures (foldseek):
  6d1n-assembly1_A  TM=7.535E-01  e=1.922E+00  Bacteroides uniformis
  6d89-assembly1_B  TM=7.546E-01  e=2.898E+00  Bacteroides uniformis
  6d8k-assembly1_A  TM=7.257E-01  e=4.678E+00  Bacteroides ovatus
  7vqm-assembly2_D  TM=5.077E-01  e=2.204E+00  Aquimarina sp.

pLDDT: mean 83.33, std 19.15, range [39.06, 98.62]

Radius of gyration: 18.23 Å; Cα contacts (8 Å, |Δi|>4): 74; chains: 1; bounding box: 44×32×42 Å

Solvent-accessible surface area (backbone atoms only — not comparable to full-atom values): 5234 Å² total; per-residue (Å²): 109,68,66,79,70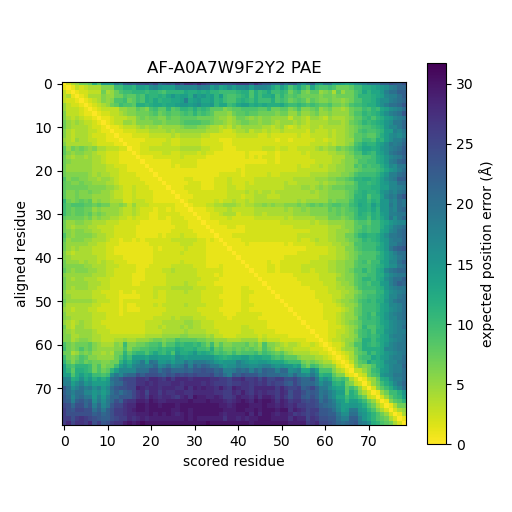,72,48,94,62,73,78,85,81,81,83,40,63,41,38,42,65,20,57,93,59,69,63,76,57,93,76,77,45,76,40,91,64,26,26,15,42,87,88,66,49,76,34,74,64,29,57,51,51,52,52,52,49,69,75,47,69,87,57,69,67,51,96,88,60,100,67,74,96,70,82,79,85,84,130